Protein AF-A0A522KH22-F1 (afdb_monomer_lite)

Secondary structure (DSSP, 8-state):
-PPPP----------------------------TT-SEEEEE-SS-TT-EEEEETTT--EEEEEE-TTS-EEEEEE-B---TT----TTS--EEEEE-SS-TT-EEEEETTT--EEEEEEETTTEEEEEE--

pLDDT: mean 82.86, std 16.18, range [43.44, 98.06]

Radius of gyration: 25.86 Å; chains: 1; bounding box: 55×71×70 Å

Foldseek 3Di:
DDDDDDDDDDPPPDPPPPPPPDPPLDFDADPDPQQDQKDWGAASVDNQAIKIARQQPRWIWGWDQDPVRDIDTHTAAEDDDPQQDGDPSGRQWDWDADNPDRQPIKIAGPVRRWIWTWDQDPVPGIHTDTDD

Structure (mmCIF, N/CA/C/O backbone):
data_AF-A0A522KH22-F1
#
_entry.id   AF-A0A522KH22-F1
#
loop_
_atom_site.group_PDB
_atom_site.id
_atom_site.type_symbol
_atom_site.label_atom_id
_atom_site.label_alt_id
_atom_site.label_comp_id
_atom_site.label_asym_id
_atom_site.label_entity_id
_atom_site.label_seq_id
_atom_site.pdbx_PDB_ins_code
_atom_site.Cartn_x
_atom_site.Cartn_y
_atom_site.Cartn_z
_atom_site.occupancy
_atom_site.B_iso_or_equiv
_atom_site.auth_seq_id
_atom_site.auth_comp_id
_atom_site.auth_asym_id
_atom_site.auth_atom_id
_atom_site.pdbx_PDB_model_num
ATOM 1 N N . MET A 1 1 ? -38.260 61.832 54.677 1.00 44.34 1 MET A N 1
ATOM 2 C CA . MET A 1 1 ? -37.406 62.174 53.515 1.00 44.34 1 MET A CA 1
ATOM 3 C C . MET A 1 1 ? -36.737 60.907 53.003 1.00 44.34 1 MET A C 1
ATOM 5 O O . MET A 1 1 ? -35.906 60.346 53.702 1.00 44.34 1 MET A O 1
ATOM 9 N N . LYS A 1 2 ? -37.169 60.414 51.836 1.00 43.44 2 LYS A N 1
ATOM 10 C CA . LYS A 1 2 ? -36.662 59.199 51.178 1.00 43.44 2 LYS A CA 1
ATOM 11 C C . LYS A 1 2 ? -35.355 59.539 50.449 1.00 43.44 2 LYS A C 1
ATOM 13 O O . LYS A 1 2 ? -35.354 60.479 49.659 1.00 43.44 2 LYS A O 1
ATOM 18 N N . ARG A 1 3 ? -34.258 58.821 50.710 1.00 45.19 3 ARG A N 1
ATOM 19 C CA . ARG A 1 3 ? -33.018 58.930 49.922 1.00 45.19 3 ARG A CA 1
ATOM 20 C C . ARG A 1 3 ? -32.941 57.735 48.978 1.00 45.19 3 ARG A C 1
ATOM 22 O O . ARG A 1 3 ? -32.995 56.593 49.417 1.00 45.19 3 ARG A O 1
ATOM 29 N N . SER A 1 4 ? -32.933 58.059 47.690 1.00 48.41 4 SER A N 1
ATOM 30 C CA . SER A 1 4 ? -33.045 57.151 46.555 1.00 48.41 4 SER A CA 1
ATOM 31 C C . SER A 1 4 ? -31.724 56.434 46.291 1.00 48.41 4 SER A C 1
ATOM 33 O O . SER A 1 4 ? -30.677 57.068 46.183 1.00 48.41 4 SER A O 1
ATOM 35 N N . THR A 1 5 ? -31.802 55.115 46.170 1.00 56.81 5 THR A N 1
ATOM 36 C CA . THR A 1 5 ? -30.734 54.200 45.769 1.00 56.81 5 THR A CA 1
ATOM 37 C C . THR A 1 5 ? -30.536 54.285 44.255 1.00 56.81 5 THR A C 1
ATOM 39 O O . THR A 1 5 ? -31.488 54.058 43.514 1.00 56.81 5 THR A O 1
ATOM 42 N N . ILE A 1 6 ? -29.325 54.577 43.778 1.00 57.03 6 ILE A N 1
ATOM 43 C CA . ILE A 1 6 ? -28.923 54.313 42.387 1.00 57.03 6 ILE A CA 1
ATOM 44 C C . ILE A 1 6 ? -27.528 53.690 42.447 1.00 57.03 6 ILE A C 1
ATOM 46 O O . ILE A 1 6 ? -26.535 54.380 42.661 1.00 57.03 6 ILE A O 1
ATOM 50 N N . ALA A 1 7 ? -27.472 52.364 42.325 1.00 53.72 7 ALA A N 1
ATOM 51 C CA . ALA A 1 7 ? -26.235 51.616 42.146 1.00 53.72 7 ALA A CA 1
ATOM 52 C C . ALA A 1 7 ? -26.050 51.376 40.642 1.00 53.72 7 ALA A C 1
ATOM 54 O O . ALA A 1 7 ? -26.766 50.580 40.037 1.00 53.72 7 ALA A O 1
ATOM 55 N N . THR A 1 8 ? -25.123 52.10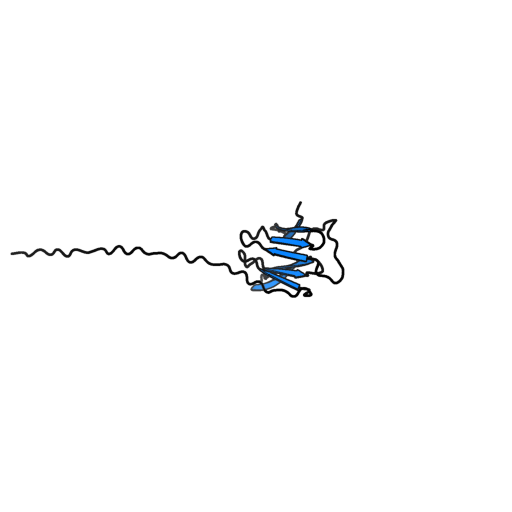9 40.032 1.00 58.22 8 THR A N 1
ATOM 56 C CA . THR A 1 8 ? -24.756 51.955 38.622 1.00 58.22 8 THR A CA 1
ATOM 57 C C . THR A 1 8 ? -23.949 50.667 38.453 1.00 58.22 8 THR A C 1
ATOM 59 O O . THR A 1 8 ? -22.788 50.592 38.851 1.00 58.22 8 THR A O 1
ATOM 62 N N . LEU A 1 9 ? -24.578 49.641 37.879 1.00 58.47 9 LEU A N 1
ATOM 63 C CA . LEU A 1 9 ? -23.954 48.369 37.525 1.00 58.47 9 LEU A CA 1
ATOM 64 C C . LEU A 1 9 ? -23.103 48.568 36.258 1.00 58.47 9 LEU A C 1
ATOM 66 O O . LEU A 1 9 ? -23.621 48.586 35.143 1.00 58.47 9 LEU A O 1
ATOM 70 N N . CYS A 1 10 ? -21.797 48.770 36.433 1.00 58.16 10 CYS A N 1
ATOM 71 C CA . CYS A 1 10 ? -20.842 48.891 35.334 1.00 58.16 10 CYS A CA 1
ATOM 72 C C . CYS A 1 10 ? -20.557 47.489 34.764 1.00 58.16 10 CYS A C 1
ATOM 74 O O . CYS A 1 10 ? -19.842 46.692 35.370 1.00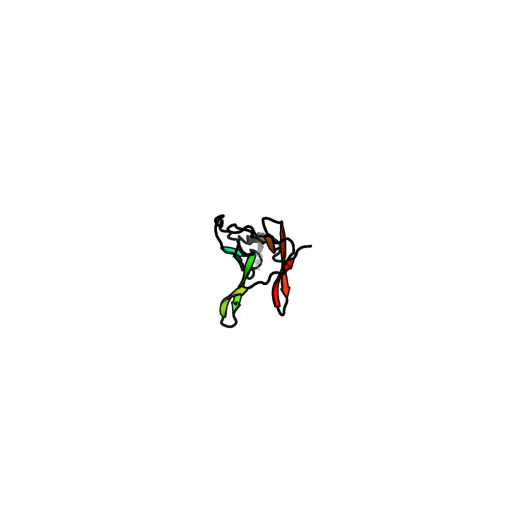 58.16 10 CYS A O 1
ATOM 76 N N . PHE A 1 11 ? -21.177 47.161 33.630 1.00 54.09 11 PHE A N 1
ATOM 77 C CA . PHE A 1 11 ? -21.004 45.887 32.934 1.00 54.09 11 PHE A CA 1
ATOM 78 C C . PHE A 1 11 ? -19.671 45.914 32.166 1.00 54.09 11 PHE A C 1
ATOM 80 O O . PHE A 1 11 ? -19.583 46.449 31.061 1.00 54.09 11 PHE A O 1
ATOM 87 N N . CYS A 1 12 ? -18.608 45.386 32.777 1.00 54.56 12 CYS A N 1
ATOM 88 C CA . CYS A 1 12 ? -17.304 45.222 32.135 1.00 54.56 12 CYS A CA 1
ATOM 89 C C . CYS A 1 12 ? -17.401 44.193 30.995 1.00 54.56 12 CYS A C 1
ATOM 91 O O . CYS A 1 12 ? -17.332 42.988 31.227 1.00 54.56 12 CYS A O 1
ATOM 93 N N . LEU A 1 13 ? -17.550 44.673 29.759 1.00 57.16 13 LEU A N 1
ATOM 94 C CA . LEU A 1 13 ? -17.375 43.896 28.531 1.00 57.16 13 LEU A CA 1
ATOM 95 C C . LEU A 1 13 ? -15.888 43.565 28.353 1.00 57.16 13 LEU A C 1
ATOM 97 O O . LEU A 1 13 ? -15.146 44.306 27.711 1.00 57.16 13 LEU A O 1
ATOM 101 N N . THR A 1 14 ? -15.432 42.459 28.936 1.00 63.62 14 THR A N 1
ATOM 102 C CA . THR A 1 14 ? -14.140 41.883 28.565 1.00 63.62 14 THR A CA 1
ATOM 103 C C . THR A 1 14 ? -14.301 41.143 27.233 1.00 63.62 14 THR A C 1
ATOM 105 O O . THR A 1 14 ? -15.171 40.276 27.114 1.00 63.62 14 THR A O 1
ATOM 108 N N . PRO A 1 15 ? -13.498 41.453 26.199 1.00 58.88 15 PRO A N 1
ATOM 109 C CA . PRO A 1 15 ? -13.462 40.623 25.011 1.00 58.88 15 PRO A CA 1
ATOM 110 C C . PRO A 1 15 ? -12.843 39.286 25.414 1.00 58.88 15 PRO A C 1
ATOM 112 O O . PRO A 1 15 ? -11.653 39.196 25.717 1.00 58.88 15 PRO A O 1
ATOM 115 N N . ILE A 1 16 ? -13.665 38.239 25.443 1.00 64.62 16 ILE A N 1
ATOM 116 C CA . ILE A 1 16 ? -13.181 36.864 25.506 1.00 64.62 16 ILE A CA 1
ATOM 117 C C . ILE A 1 16 ? -12.447 36.627 24.184 1.00 64.62 16 ILE A C 1
ATOM 119 O O . ILE A 1 16 ? -13.054 36.281 23.171 1.00 64.62 16 ILE A O 1
ATOM 123 N N . LEU A 1 17 ? -11.134 36.865 24.176 1.00 60.66 17 LEU A N 1
ATOM 124 C CA . LEU A 1 17 ? -10.240 36.391 23.129 1.00 60.66 17 LEU A CA 1
ATOM 125 C C . LEU A 1 17 ? -10.213 34.866 23.234 1.00 60.66 17 LEU A C 1
ATOM 127 O O . LEU A 1 17 ? -9.383 34.275 23.924 1.00 60.66 17 LEU A O 1
ATOM 131 N N . ALA A 1 18 ? -11.183 34.226 22.590 1.00 61.00 18 ALA A N 1
ATOM 132 C CA . ALA A 1 18 ? -11.172 32.796 22.374 1.00 61.00 18 ALA A CA 1
ATOM 133 C C . ALA A 1 18 ? -10.015 32.487 21.416 1.00 61.00 18 ALA A C 1
ATOM 135 O O . ALA A 1 18 ? -10.146 32.594 20.198 1.00 61.00 18 ALA A O 1
ATOM 136 N N . PHE A 1 19 ? -8.858 32.125 21.970 1.00 60.94 19 PHE A N 1
ATOM 137 C CA . PHE A 1 19 ? -7.806 31.477 21.201 1.00 60.94 19 PHE A CA 1
ATOM 138 C C . PHE A 1 19 ? -8.356 30.136 20.712 1.00 60.94 19 PHE A C 1
ATOM 140 O O . PHE A 1 19 ? -8.448 29.171 21.472 1.00 60.94 19 PHE A O 1
ATOM 147 N N . ALA A 1 20 ? -8.754 30.076 19.443 1.00 56.00 20 ALA A N 1
ATOM 148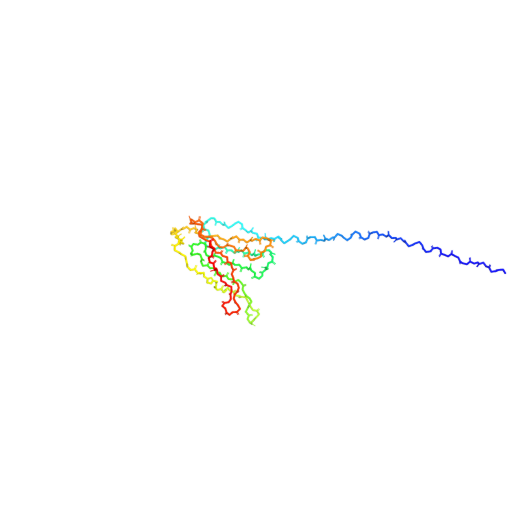 C CA . ALA A 1 20 ? -9.023 28.816 18.777 1.00 56.00 20 ALA A CA 1
ATOM 149 C C . ALA A 1 20 ? -7.709 28.020 18.750 1.00 56.00 20 ALA A C 1
ATOM 151 O O . ALA A 1 20 ? -6.793 28.337 17.994 1.00 56.00 20 ALA A O 1
ATOM 152 N N . GLN A 1 21 ? -7.579 27.018 19.623 1.00 59.47 21 GLN A N 1
ATOM 153 C CA . GLN A 1 21 ? -6.438 26.109 19.606 1.00 59.47 21 GLN A CA 1
ATOM 154 C C . GLN A 1 21 ? -6.476 25.311 18.300 1.00 59.47 21 GLN A C 1
ATOM 156 O O . GLN A 1 21 ? -7.272 24.384 18.140 1.00 59.47 21 GLN A O 1
ATOM 161 N N . GLN A 1 22 ? -5.614 25.678 17.355 1.00 58.00 22 GLN A N 1
ATOM 162 C CA . GLN A 1 22 ? -5.391 24.893 16.152 1.00 58.00 22 GLN A CA 1
ATOM 163 C C . GLN A 1 22 ? -4.740 23.573 16.573 1.00 58.00 22 GLN A C 1
ATOM 165 O O . GLN A 1 22 ? -3.576 23.547 16.966 1.00 58.00 22 GLN A O 1
ATOM 170 N N . ARG A 1 23 ? -5.500 22.471 16.538 1.00 56.28 23 ARG A N 1
ATOM 171 C CA . ARG A 1 23 ? -4.937 21.125 16.698 1.00 56.28 23 ARG A CA 1
ATOM 172 C C . ARG A 1 23 ? -3.992 20.876 15.526 1.00 56.28 23 ARG A C 1
ATOM 174 O O . ARG A 1 23 ? -4.434 20.519 14.438 1.00 56.28 23 ARG A O 1
ATOM 181 N N . THR A 1 24 ? -2.696 21.067 15.731 1.00 58.66 24 THR A N 1
ATOM 182 C CA . THR A 1 24 ? -1.685 20.526 14.829 1.00 58.66 24 THR A CA 1
ATOM 183 C C . THR A 1 24 ? -1.741 19.007 14.944 1.00 58.66 24 THR A C 1
ATOM 185 O O . THR A 1 24 ? -1.337 18.422 15.946 1.00 58.66 24 THR A O 1
ATOM 188 N N . LEU A 1 25 ? -2.311 18.357 13.928 1.00 55.91 25 LEU A N 1
ATOM 189 C CA . LEU A 1 25 ? -2.197 16.914 13.748 1.00 55.91 25 LEU A CA 1
ATOM 190 C C . LEU A 1 25 ? -0.746 16.620 13.358 1.00 55.91 25 LEU A C 1
ATOM 192 O O . LEU A 1 25 ? -0.390 16.624 12.183 1.00 55.91 25 LEU A O 1
ATOM 196 N N . SER A 1 26 ? 0.117 16.440 14.354 1.00 55.97 26 SER A N 1
ATOM 197 C CA . SER A 1 26 ? 1.501 16.035 14.135 1.00 55.97 26 SER A CA 1
ATOM 198 C C . SER A 1 26 ? 1.515 14.572 13.694 1.00 55.97 26 SER A C 1
ATOM 200 O O . SER A 1 26 ? 1.347 13.676 14.520 1.00 55.97 26 SER A O 1
ATOM 202 N N . SER A 1 27 ? 1.705 14.304 12.400 1.00 54.50 27 SER A N 1
ATOM 203 C CA . SER A 1 27 ? 2.096 12.963 11.959 1.00 54.50 27 SER A CA 1
ATOM 204 C C . SER A 1 27 ? 3.487 12.672 12.519 1.00 54.50 27 SER A C 1
ATOM 206 O O . SER A 1 27 ? 4.461 13.321 12.130 1.00 54.50 27 SER A O 1
ATOM 208 N N . LEU A 1 28 ? 3.592 11.718 13.441 1.00 55.09 28 LEU A N 1
ATOM 209 C CA . LEU A 1 28 ? 4.879 11.184 13.870 1.00 55.09 28 LEU A CA 1
ATOM 210 C C . LEU A 1 28 ? 5.404 10.295 12.739 1.00 55.09 28 LEU A C 1
ATOM 212 O O . LEU A 1 28 ? 4.929 9.179 12.553 1.00 55.09 28 LEU A O 1
ATOM 216 N N . SER A 1 29 ? 6.348 10.817 11.958 1.00 56.31 29 SER A N 1
ATOM 217 C CA . SER A 1 29 ? 7.098 10.035 10.977 1.00 56.31 29 SER A CA 1
ATOM 218 C C . SER A 1 29 ? 8.456 9.697 11.576 1.00 56.31 29 SER A C 1
ATOM 220 O O . SER A 1 29 ? 9.190 10.587 12.010 1.00 56.31 29 SER A O 1
ATOM 222 N N . THR A 1 30 ? 8.780 8.411 11.652 1.00 62.41 30 THR A N 1
ATOM 223 C CA . THR A 1 30 ? 10.137 7.966 11.955 1.00 62.41 30 THR A CA 1
ATOM 224 C C . THR A 1 30 ? 10.892 7.826 10.640 1.00 62.41 30 THR A C 1
ATOM 226 O O . THR A 1 30 ? 10.371 7.282 9.669 1.00 62.41 30 THR A O 1
ATOM 229 N N . THR A 1 31 ? 12.133 8.311 10.580 1.00 76.19 31 THR A N 1
ATOM 230 C CA . THR A 1 31 ? 12.982 8.072 9.409 1.00 76.19 31 THR A CA 1
ATOM 231 C C . THR A 1 31 ? 13.290 6.580 9.332 1.00 76.19 31 THR A C 1
ATOM 233 O O . THR A 1 31 ? 14.081 6.055 10.118 1.00 76.19 31 THR A O 1
ATOM 236 N N . VAL A 1 32 ? 12.644 5.883 8.400 1.00 82.00 32 VAL A N 1
ATOM 237 C CA . VAL A 1 32 ? 12.866 4.456 8.170 1.00 82.00 32 VAL A CA 1
ATOM 238 C C . VAL A 1 32 ? 14.228 4.270 7.489 1.00 82.00 32 VAL A C 1
ATOM 240 O O . VAL A 1 32 ? 14.489 4.924 6.477 1.00 82.00 32 VAL A O 1
ATOM 243 N N . PRO A 1 33 ? 15.111 3.379 7.982 1.00 86.31 33 PRO A N 1
ATOM 244 C CA . PRO A 1 33 ? 16.374 3.100 7.309 1.00 86.31 33 PRO A CA 1
ATOM 245 C C . PRO A 1 33 ? 16.165 2.680 5.849 1.00 86.31 33 PRO A C 1
ATOM 247 O O . PRO A 1 33 ? 15.225 1.949 5.525 1.00 86.31 33 PRO A O 1
ATOM 250 N N . ASN A 1 34 ? 17.076 3.075 4.958 1.00 83.56 34 ASN A N 1
ATOM 251 C CA . ASN A 1 34 ? 16.959 2.798 3.517 1.00 83.56 34 ASN A CA 1
ATOM 252 C C . ASN A 1 34 ? 16.913 1.297 3.170 1.00 83.56 34 ASN A C 1
ATOM 254 O O . ASN A 1 34 ? 16.455 0.931 2.095 1.00 83.56 34 ASN A O 1
ATOM 258 N N . TYR A 1 35 ? 17.370 0.432 4.077 1.00 88.12 35 TYR A N 1
ATOM 259 C CA . TYR A 1 35 ? 17.390 -1.024 3.923 1.00 88.12 35 TYR A CA 1
ATOM 260 C C . TYR A 1 35 ? 16.244 -1.739 4.656 1.00 88.12 35 TYR A C 1
ATOM 262 O O . TYR A 1 35 ? 16.155 -2.966 4.603 1.00 88.12 35 TYR A O 1
ATOM 270 N N . ALA A 1 36 ? 15.392 -1.020 5.392 1.00 93.31 36 ALA A N 1
ATOM 271 C CA . ALA A 1 36 ? 14.345 -1.655 6.179 1.00 93.31 36 ALA A CA 1
ATOM 272 C C . ALA A 1 36 ? 13.260 -2.239 5.268 1.00 93.31 36 ALA A C 1
ATOM 274 O O . ALA A 1 36 ? 12.749 -1.558 4.377 1.00 93.31 36 ALA A O 1
ATOM 275 N N . LYS A 1 37 ? 12.890 -3.497 5.529 1.00 95.19 37 LYS A N 1
ATOM 276 C CA . LYS A 1 37 ? 11.854 -4.211 4.777 1.00 95.19 37 LYS A CA 1
ATOM 277 C C . LYS A 1 37 ? 10.459 -3.632 4.998 1.00 95.19 37 LYS A C 1
ATOM 279 O O . LYS A 1 37 ? 9.695 -3.523 4.046 1.00 95.19 37 LYS A O 1
ATOM 284 N N . TYR A 1 38 ? 10.137 -3.270 6.237 1.00 95.88 38 TYR A N 1
ATOM 285 C CA . TYR A 1 38 ? 8.806 -2.802 6.605 1.00 95.88 38 TYR A CA 1
ATOM 286 C C . TYR A 1 38 ? 8.802 -1.331 7.000 1.00 95.88 38 TYR A C 1
ATOM 288 O O . TYR A 1 38 ? 9.741 -0.841 7.626 1.00 95.88 38 TYR A O 1
ATOM 296 N N . GLU A 1 39 ? 7.704 -0.664 6.675 1.00 94.06 39 GLU A N 1
ATOM 297 C CA . GLU A 1 39 ? 7.392 0.705 7.076 1.00 94.06 39 GLU A CA 1
ATOM 298 C C . GLU A 1 39 ? 5.955 0.765 7.591 1.00 94.06 39 GLU A C 1
ATOM 300 O O . GLU A 1 39 ? 5.088 0.042 7.102 1.00 94.06 39 GLU A O 1
ATOM 305 N N . ILE A 1 40 ? 5.707 1.601 8.600 1.00 93.44 40 ILE A N 1
ATOM 306 C CA . ILE A 1 40 ? 4.360 1.901 9.084 1.00 93.44 40 ILE A CA 1
ATOM 307 C C . ILE A 1 40 ? 4.114 3.382 8.847 1.00 93.44 40 ILE A C 1
ATOM 309 O O . ILE A 1 40 ? 4.876 4.217 9.327 1.00 93.44 40 ILE A O 1
ATOM 313 N N . VAL A 1 41 ?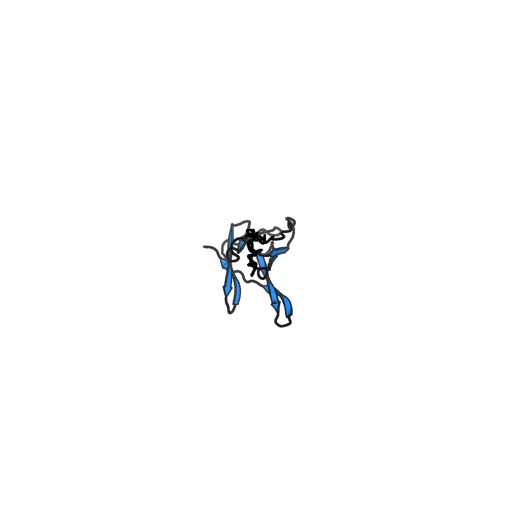 3.032 3.693 8.141 1.00 90.50 41 VAL A N 1
ATOM 314 C CA . VAL A 1 41 ? 2.600 5.063 7.872 1.00 90.50 41 VAL A CA 1
ATOM 315 C C . VAL A 1 41 ? 1.210 5.257 8.455 1.00 90.50 41 VAL A C 1
ATOM 317 O O . VAL A 1 41 ? 0.311 4.450 8.224 1.00 90.50 41 VAL A O 1
ATOM 320 N N . GLN A 1 42 ? 1.023 6.332 9.213 1.00 88.94 42 GLN A N 1
ATOM 321 C CA . GLN A 1 42 ? -0.270 6.710 9.771 1.00 88.94 42 GLN A CA 1
ATOM 322 C C . GLN A 1 42 ? -0.738 8.022 9.151 1.00 88.94 42 GLN A C 1
ATOM 324 O O . GLN A 1 42 ? 0.010 8.999 9.102 1.00 88.94 42 GLN A O 1
ATOM 329 N N . SER A 1 43 ? -1.996 8.063 8.713 1.00 83.56 43 SER A N 1
ATOM 330 C CA . SER A 1 43 ? -2.606 9.315 8.290 1.00 83.56 43 SER A CA 1
ATOM 331 C C . SER A 1 43 ? -2.801 10.245 9.486 1.00 83.56 43 SER A C 1
ATOM 333 O O . SER A 1 43 ? -3.435 9.844 10.466 1.00 83.56 43 SER A O 1
ATOM 335 N N . PRO A 1 44 ? -2.340 11.507 9.402 1.00 74.12 44 PRO A N 1
ATOM 336 C CA . PRO A 1 44 ? -2.617 12.488 10.445 1.00 74.12 44 PRO A CA 1
ATOM 337 C C . PRO A 1 44 ? -4.113 12.804 10.544 1.00 74.12 44 PRO A C 1
ATOM 339 O O . PRO A 1 44 ? -4.583 13.187 11.606 1.00 74.12 44 PRO A O 1
ATOM 342 N N . LEU A 1 45 ? -4.870 12.637 9.454 1.00 75.38 45 LEU A N 1
ATOM 343 C CA . LEU A 1 45 ? -6.289 12.988 9.385 1.00 75.38 45 LEU A CA 1
ATOM 344 C C . LEU A 1 45 ? -7.205 11.870 9.862 1.00 75.38 45 LEU A C 1
ATOM 346 O O . LEU A 1 45 ? -8.221 12.130 10.502 1.00 75.38 45 LEU A O 1
ATOM 350 N N . LEU A 1 46 ? -6.858 10.628 9.530 1.00 75.38 46 LEU A N 1
ATOM 351 C CA . LEU A 1 46 ? -7.632 9.451 9.889 1.00 75.38 46 LEU A CA 1
ATOM 352 C C . LEU A 1 46 ? -6.714 8.472 10.607 1.00 75.38 46 LEU A C 1
ATOM 354 O O . LEU A 1 46 ? -6.043 7.675 9.964 1.00 75.38 46 LEU A O 1
ATOM 358 N N . ALA A 1 47 ? -6.738 8.463 11.941 1.00 66.62 47 ALA A N 1
ATOM 359 C CA . ALA A 1 47 ? -5.955 7.502 12.726 1.00 66.62 47 ALA A CA 1
ATOM 360 C C . ALA A 1 47 ? -6.247 6.035 12.334 1.00 66.62 47 ALA A C 1
ATOM 362 O O . ALA A 1 47 ? -5.359 5.187 12.419 1.00 66.62 47 ALA A O 1
ATOM 363 N N . ARG A 1 48 ? -7.474 5.757 11.853 1.00 71.25 48 ARG A N 1
ATOM 364 C CA . ARG A 1 48 ? -7.893 4.458 11.290 1.00 71.25 48 ARG A CA 1
ATOM 365 C C . ARG A 1 48 ? -7.072 4.057 10.061 1.00 71.25 48 ARG A C 1
ATOM 367 O O . ARG A 1 48 ? -6.889 2.873 9.811 1.00 71.25 48 ARG A O 1
ATOM 374 N N . LEU A 1 49 ? -6.557 5.024 9.307 1.00 85.19 49 LEU A N 1
ATOM 375 C CA . LEU A 1 49 ? -5.675 4.776 8.178 1.00 85.19 49 LEU A CA 1
ATOM 376 C C . LEU A 1 49 ? -4.226 4.684 8.666 1.00 85.19 49 LEU A C 1
ATOM 378 O O . LEU A 1 49 ? -3.425 5.602 8.501 1.00 85.19 49 LEU A O 1
ATOM 382 N N . THR A 1 50 ? -3.920 3.557 9.303 1.00 91.94 50 THR A N 1
ATOM 383 C CA . THR A 1 50 ? -2.552 3.146 9.623 1.00 91.94 50 THR A CA 1
ATOM 384 C C . THR A 1 50 ? -2.209 1.949 8.749 1.00 91.94 50 THR A C 1
ATOM 386 O O . THR A 1 50 ? -2.904 0.934 8.789 1.00 91.94 50 THR A O 1
ATOM 389 N N . ILE A 1 51 ? -1.161 2.076 7.943 1.00 93.88 51 ILE A N 1
ATOM 390 C CA . ILE A 1 51 ? -0.782 1.109 6.916 1.00 93.88 51 ILE A CA 1
ATOM 391 C C . ILE A 1 51 ? 0.616 0.594 7.221 1.00 93.88 51 ILE A C 1
ATOM 393 O O . ILE A 1 51 ? 1.526 1.376 7.482 1.00 93.88 51 ILE A O 1
ATOM 397 N N . ARG A 1 52 ? 0.797 -0.721 7.150 1.00 95.88 52 ARG A N 1
ATOM 398 C CA . ARG A 1 52 ? 2.103 -1.373 7.102 1.00 95.88 52 ARG A CA 1
ATOM 399 C C . ARG A 1 52 ? 2.424 -1.719 5.653 1.00 95.88 52 ARG A C 1
ATOM 401 O O . ARG A 1 52 ? 1.610 -2.367 5.004 1.00 95.88 52 ARG A O 1
ATOM 408 N N . LEU A 1 53 ? 3.601 -1.343 5.175 1.00 96.81 53 LEU A N 1
ATOM 409 C CA . LEU A 1 53 ? 4.109 -1.620 3.833 1.00 96.81 53 LEU A CA 1
ATOM 410 C C . LEU A 1 53 ? 5.297 -2.582 3.907 1.00 96.81 53 LEU A C 1
ATOM 412 O O . LEU A 1 53 ? 6.235 -2.335 4.662 1.00 96.81 53 LEU A O 1
ATOM 416 N N . ASP A 1 54 ? 5.287 -3.639 3.096 1.00 97.56 54 ASP A N 1
ATOM 417 C CA . ASP A 1 54 ? 6.506 -4.323 2.662 1.00 97.56 54 ASP A CA 1
ATOM 418 C C . ASP A 1 54 ? 7.099 -3.543 1.485 1.00 97.56 54 ASP A C 1
ATOM 420 O O . ASP A 1 54 ? 6.601 -3.569 0.357 1.00 97.56 54 ASP A O 1
ATOM 424 N N . ARG A 1 55 ? 8.185 -2.825 1.760 1.00 97.12 55 ARG A N 1
ATOM 425 C CA . ARG A 1 55 ? 8.825 -1.913 0.811 1.00 97.12 55 ARG A CA 1
ATOM 426 C C . ARG A 1 55 ? 9.477 -2.639 -0.361 1.00 97.12 55 ARG A C 1
ATOM 428 O O . ARG A 1 55 ? 9.824 -1.991 -1.341 1.00 97.12 55 ARG A O 1
ATOM 435 N N . PHE A 1 56 ? 9.670 -3.954 -0.282 1.00 97.25 56 PHE A N 1
ATOM 436 C CA . PHE A 1 56 ? 10.328 -4.751 -1.315 1.00 97.25 56 PHE A CA 1
ATOM 437 C C . PHE A 1 56 ? 9.296 -5.367 -2.260 1.00 97.25 56 PHE A C 1
ATOM 439 O O . PHE A 1 56 ? 9.514 -5.388 -3.473 1.00 97.25 56 PHE A O 1
ATOM 446 N N . THR A 1 57 ? 8.178 -5.857 -1.716 1.00 96.88 57 THR A N 1
ATOM 447 C CA . THR A 1 57 ? 7.146 -6.573 -2.486 1.00 96.88 57 THR A CA 1
ATOM 448 C C . THR A 1 57 ? 5.972 -5.697 -2.908 1.00 96.88 57 THR A C 1
ATOM 450 O O . THR A 1 57 ? 5.342 -6.014 -3.918 1.00 96.88 57 THR A O 1
ATOM 453 N N . GLY A 1 58 ? 5.709 -4.608 -2.178 1.00 96.69 58 GLY A N 1
ATOM 454 C CA . GLY A 1 58 ? 4.545 -3.742 -2.368 1.00 96.69 58 GLY A CA 1
ATOM 455 C C . GLY A 1 58 ? 3.291 -4.258 -1.664 1.00 96.69 58 GLY A C 1
ATOM 456 O O . GLY A 1 58 ? 2.215 -3.686 -1.834 1.00 96.69 58 GLY A O 1
ATOM 457 N N . GLU A 1 59 ? 3.402 -5.334 -0.880 1.00 98.06 59 GLU A N 1
ATOM 458 C CA . GLU A 1 59 ? 2.302 -5.810 -0.048 1.00 98.06 59 GLU A CA 1
ATOM 459 C C . GLU A 1 59 ? 2.009 -4.811 1.068 1.00 98.06 59 GLU A C 1
ATOM 461 O O . GLU A 1 59 ? 2.911 -4.243 1.689 1.00 98.06 59 GLU A O 1
ATOM 466 N N . THR A 1 60 ? 0.726 -4.598 1.331 1.00 97.75 60 THR A N 1
ATOM 467 C CA . THR A 1 60 ? 0.276 -3.623 2.320 1.00 97.75 60 THR A CA 1
ATOM 468 C C . THR A 1 60 ? -0.801 -4.213 3.208 1.00 97.75 60 THR A C 1
ATOM 470 O O . THR A 1 60 ? -1.588 -5.065 2.793 1.00 97.75 60 THR A O 1
ATOM 473 N N . TRP A 1 61 ? -0.836 -3.752 4.453 1.00 97.12 61 TRP A N 1
ATOM 474 C CA . TRP A 1 61 ? -1.846 -4.143 5.424 1.00 97.12 61 TRP A CA 1
ATOM 475 C C . TRP A 1 61 ? -2.380 -2.923 6.155 1.00 97.12 61 TRP A C 1
ATOM 477 O O . TRP A 1 61 ? -1.602 -2.075 6.584 1.00 97.12 61 TRP A O 1
ATOM 487 N N . GLN A 1 62 ? -3.688 -2.877 6.369 1.00 94.31 62 GLN A N 1
ATOM 488 C CA . GLN A 1 62 ? -4.346 -1.878 7.195 1.00 94.31 62 GLN A CA 1
ATOM 489 C C . GLN A 1 62 ? -4.448 -2.361 8.639 1.00 94.31 62 GLN A C 1
ATOM 491 O O . GLN A 1 62 ? -4.747 -3.528 8.904 1.00 94.31 62 GLN A O 1
ATOM 496 N N . PHE A 1 63 ? -4.232 -1.453 9.580 1.00 93.56 63 PHE A N 1
ATOM 497 C CA . PHE A 1 63 ? -4.529 -1.681 10.984 1.00 93.56 63 PHE A CA 1
ATOM 498 C C . PHE A 1 63 ? -6.036 -1.559 11.226 1.00 93.56 63 PHE A C 1
ATOM 500 O O . PHE A 1 63 ? -6.624 -0.502 10.995 1.00 93.56 63 PHE A O 1
ATOM 507 N N . VAL A 1 64 ? -6.667 -2.630 11.704 1.00 92.00 64 VAL A N 1
ATOM 508 C CA . VAL A 1 64 ? -8.123 -2.700 11.872 1.00 92.00 64 VAL A CA 1
ATOM 509 C C . VAL A 1 64 ? -8.520 -3.154 13.271 1.00 92.00 64 VAL A C 1
ATOM 511 O O . VAL A 1 64 ? -7.805 -3.904 13.943 1.00 92.00 64 VAL A O 1
ATOM 514 N N . ASN A 1 65 ? -9.709 -2.725 13.693 1.00 91.75 65 ASN A N 1
ATOM 515 C CA . ASN A 1 65 ? -10.369 -3.254 14.879 1.00 91.75 65 ASN A CA 1
ATOM 516 C C . ASN A 1 65 ? -11.101 -4.547 14.522 1.00 91.75 65 ASN A C 1
ATOM 518 O O . ASN A 1 65 ? -11.850 -4.610 13.551 1.00 91.75 65 ASN A O 1
ATOM 522 N N . THR A 1 66 ? -10.934 -5.565 15.351 1.00 89.75 66 THR A N 1
ATOM 523 C CA . THR A 1 66 ? -11.654 -6.835 15.228 1.00 89.75 66 THR A CA 1
ATOM 524 C C . THR A 1 66 ? -12.920 -6.820 16.085 1.00 89.75 66 THR A C 1
ATOM 526 O O . THR A 1 66 ? -12.995 -6.117 17.096 1.00 89.75 66 THR A O 1
ATOM 529 N N . ALA A 1 67 ? -13.900 -7.668 15.755 1.00 90.25 67 ALA A N 1
ATOM 530 C CA . ALA A 1 67 ? -15.132 -7.817 16.542 1.00 90.25 67 ALA A CA 1
ATOM 531 C C . ALA A 1 67 ? -14.878 -8.174 18.024 1.00 90.25 67 ALA A C 1
ATOM 533 O O . ALA A 1 67 ? -15.687 -7.864 18.894 1.00 90.25 67 ALA A O 1
ATOM 534 N N . LYS A 1 68 ? -13.722 -8.778 18.331 1.00 93.38 68 LYS A N 1
ATOM 535 C CA . LYS A 1 68 ? -13.292 -9.150 19.688 1.00 93.38 68 LYS A CA 1
ATOM 536 C C . LYS A 1 68 ? -12.642 -7.996 20.469 1.00 93.38 68 LYS A C 1
ATOM 538 O O . LYS A 1 68 ? -11.960 -8.257 21.455 1.00 93.38 68 LYS A O 1
ATOM 543 N N . LYS A 1 69 ? -12.809 -6.738 20.035 1.00 89.56 69 LYS A N 1
ATOM 544 C CA . LYS A 1 69 ? -12.159 -5.550 20.631 1.00 89.56 69 LYS A CA 1
ATOM 545 C C . LYS A 1 69 ? -10.625 -5.668 20.697 1.00 89.56 69 LYS A C 1
ATOM 547 O O . LYS A 1 69 ? -9.993 -5.135 21.602 1.00 89.56 69 LYS A O 1
ATOM 552 N N . SER A 1 70 ? -10.037 -6.386 19.742 1.00 93.75 70 SER A N 1
ATOM 553 C CA . SER A 1 70 ? -8.587 -6.515 19.559 1.00 93.75 70 SER A CA 1
ATOM 554 C C . SER A 1 70 ? -8.166 -5.877 18.233 1.00 93.75 70 SER A C 1
ATOM 556 O O . SER A 1 70 ? -9.030 -5.511 17.432 1.00 93.75 70 SER A O 1
ATOM 558 N N . PHE A 1 71 ? -6.866 -5.788 17.976 1.00 93.31 71 PHE A N 1
ATOM 559 C CA . PHE A 1 71 ? -6.306 -5.197 16.764 1.00 93.31 71 PHE A CA 1
ATOM 560 C C . PHE A 1 71 ? -5.689 -6.256 15.855 1.00 93.31 71 PHE A C 1
ATOM 562 O O . PHE A 1 71 ? -5.110 -7.233 16.331 1.00 93.31 71 PHE A O 1
ATOM 569 N N . ALA A 1 72 ? -5.787 -6.047 14.546 1.00 94.62 72 ALA A N 1
ATOM 570 C CA . ALA A 1 72 ? -5.187 -6.926 13.553 1.00 94.62 72 ALA A CA 1
ATOM 571 C C . ALA A 1 72 ? -4.652 -6.140 12.350 1.00 94.62 72 ALA A C 1
ATOM 573 O O . ALA A 1 72 ? -5.031 -4.995 12.115 1.00 94.62 72 ALA A O 1
ATOM 574 N N . TRP A 1 73 ? -3.786 -6.797 11.580 1.00 95.31 73 TRP A N 1
ATOM 575 C CA . TRP A 1 73 ? -3.371 -6.350 10.254 1.00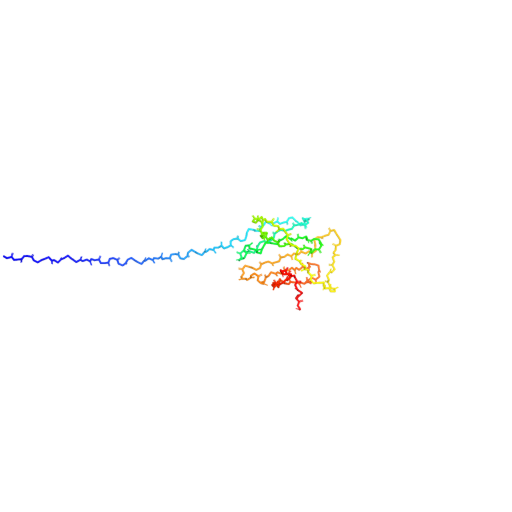 95.31 73 TRP A CA 1
ATOM 576 C C . TRP A 1 73 ? -4.206 -7.078 9.203 1.00 95.31 73 TRP A C 1
ATOM 578 O O . TRP A 1 73 ? -4.123 -8.301 9.093 1.00 95.31 73 TRP A O 1
ATOM 588 N N . GLN A 1 74 ? -4.992 -6.336 8.431 1.00 94.81 74 GLN A N 1
ATOM 589 C CA . GLN A 1 74 ? -5.779 -6.858 7.319 1.00 94.81 74 GLN A CA 1
ATOM 590 C C . GLN A 1 74 ? -5.069 -6.550 6.003 1.00 94.81 74 GLN A C 1
ATOM 592 O O . GLN A 1 74 ? -4.663 -5.415 5.782 1.00 94.81 74 GLN A O 1
ATOM 597 N N . LEU A 1 75 ? -4.889 -7.554 5.142 1.00 96.19 75 LEU A N 1
ATOM 598 C CA . LEU A 1 75 ? -4.262 -7.367 3.830 1.00 96.19 75 LEU A CA 1
ATOM 599 C C . LEU A 1 75 ? -5.089 -6.388 2.987 1.00 96.19 75 LEU A C 1
ATOM 601 O O . LEU A 1 75 ? -6.301 -6.561 2.871 1.00 96.19 75 LEU A O 1
ATOM 605 N N . MET A 1 76 ? -4.423 -5.405 2.383 1.00 96.38 76 MET A N 1
ATOM 606 C CA . MET A 1 76 ? -5.021 -4.497 1.407 1.00 96.38 76 MET A CA 1
ATOM 607 C C . MET A 1 76 ? -4.635 -4.969 0.002 1.00 96.38 76 MET A C 1
ATOM 609 O O . MET A 1 76 ? -3.467 -4.844 -0.385 1.00 96.38 76 MET A O 1
ATOM 613 N N . PRO A 1 77 ? -5.569 -5.547 -0.770 1.00 96.88 77 PRO A N 1
ATOM 614 C CA . PRO A 1 77 ? -5.248 -6.031 -2.100 1.00 96.88 77 PRO A CA 1
ATOM 615 C C . PRO A 1 77 ? -4.892 -4.862 -3.021 1.00 96.88 77 PRO A C 1
ATOM 617 O O . PRO A 1 77 ? -5.389 -3.745 -2.874 1.00 96.88 77 PRO A O 1
ATOM 620 N N . ARG A 1 78 ? -4.017 -5.130 -3.988 1.00 95.44 78 ARG A N 1
ATOM 621 C CA . ARG A 1 78 ? -3.583 -4.160 -4.993 1.00 95.44 78 ARG A CA 1
ATOM 622 C C . ARG A 1 78 ? -3.839 -4.710 -6.379 1.00 95.44 78 ARG A C 1
ATOM 624 O O . ARG A 1 78 ? -3.398 -5.814 -6.694 1.00 95.44 78 ARG A O 1
ATOM 631 N N . ILE A 1 79 ? -4.514 -3.922 -7.207 1.00 96.12 79 ILE A N 1
ATOM 632 C CA . ILE A 1 79 ? -4.757 -4.267 -8.608 1.00 96.12 79 ILE A CA 1
ATOM 633 C C . ILE A 1 79 ? -3.426 -4.232 -9.367 1.00 96.12 79 ILE A C 1
ATOM 635 O O . ILE A 1 79 ? -2.694 -3.242 -9.315 1.00 96.12 79 ILE A O 1
ATOM 639 N N . SER A 1 80 ? -3.094 -5.326 -10.053 1.00 93.88 80 SER A N 1
ATOM 640 C CA . SER A 1 80 ? -1.844 -5.452 -10.806 1.00 93.88 80 SER A CA 1
ATOM 641 C C . SER A 1 80 ? -1.789 -4.507 -12.010 1.00 93.88 80 SER A C 1
ATOM 643 O O . SER A 1 80 ? -2.804 -4.234 -12.645 1.00 93.88 80 SER A O 1
ATOM 645 N N . MET A 1 81 ? -0.581 -4.046 -12.337 1.00 93.69 81 MET A N 1
ATOM 646 C CA . MET A 1 81 ? -0.279 -3.155 -13.460 1.00 93.69 81 MET A CA 1
ATOM 647 C C . MET A 1 81 ? 0.858 -3.739 -14.300 1.00 93.69 81 MET A C 1
ATOM 649 O O . MET A 1 81 ? 1.728 -4.421 -13.761 1.00 93.69 81 MET A O 1
ATOM 653 N N . ALA A 1 82 ? 0.870 -3.452 -15.605 1.00 88.44 82 ALA A N 1
ATOM 654 C CA . ALA A 1 82 ? 1.876 -3.978 -16.533 1.00 88.44 82 ALA A CA 1
ATOM 655 C C . ALA A 1 82 ? 3.301 -3.441 -16.277 1.00 88.44 82 ALA A C 1
ATOM 657 O O . ALA A 1 82 ? 4.260 -4.127 -16.607 1.00 88.44 82 ALA A O 1
ATOM 658 N N . HIS A 1 83 ? 3.435 -2.265 -15.653 1.00 90.31 83 HIS A N 1
ATOM 659 C CA . HIS A 1 83 ? 4.708 -1.557 -15.426 1.00 90.31 83 HIS A CA 1
ATOM 660 C C . HIS A 1 83 ? 5.101 -1.494 -13.939 1.00 90.31 83 HIS A C 1
ATOM 662 O O . HIS A 1 83 ? 5.543 -0.469 -13.417 1.00 90.31 83 HIS A O 1
ATOM 668 N N . ASP A 1 84 ? 4.849 -2.576 -13.204 1.00 95.31 84 ASP A N 1
ATOM 669 C CA . ASP A 1 84 ? 5.197 -2.705 -11.786 1.00 95.31 84 ASP A CA 1
ATOM 670 C C . ASP A 1 84 ? 6.473 -3.542 -11.574 1.00 95.31 84 ASP A C 1
ATOM 672 O O . ASP A 1 84 ? 6.510 -4.503 -10.797 1.00 95.31 84 ASP A O 1
ATOM 676 N N . GLU A 1 85 ? 7.537 -3.221 -12.311 1.00 96.12 85 GLU A N 1
ATOM 677 C CA . GLU A 1 85 ? 8.803 -3.937 -12.207 1.00 96.12 85 GLU A CA 1
ATOM 678 C C . GLU A 1 85 ? 9.495 -3.682 -10.857 1.00 96.12 85 GLU A C 1
ATOM 680 O O . GLU A 1 85 ? 9.646 -2.551 -10.390 1.00 96.12 85 GLU A O 1
ATOM 685 N N . LYS A 1 86 ? 9.956 -4.764 -10.222 1.00 96.12 86 LYS A N 1
ATOM 686 C CA . LYS A 1 86 ? 10.680 -4.739 -8.944 1.00 96.12 86 LYS A CA 1
ATOM 687 C C . LYS A 1 86 ? 12.150 -5.049 -9.174 1.00 96.12 86 LYS A C 1
ATOM 689 O O . LYS A 1 86 ? 12.475 -6.018 -9.857 1.00 96.12 86 LYS A O 1
ATOM 694 N N . ILE A 1 87 ? 13.035 -4.300 -8.525 1.00 96.31 87 ILE A N 1
ATOM 695 C CA . ILE A 1 87 ? 14.454 -4.634 -8.437 1.00 96.31 87 ILE A CA 1
ATOM 696 C C . ILE A 1 87 ? 14.654 -5.597 -7.254 1.00 96.31 87 ILE A C 1
ATOM 698 O O . ILE A 1 87 ? 14.351 -5.236 -6.108 1.00 96.31 87 ILE A O 1
ATOM 702 N N . PRO A 1 88 ? 15.163 -6.823 -7.483 1.00 94.62 88 PRO A N 1
ATOM 703 C CA . PRO A 1 88 ? 15.405 -7.782 -6.411 1.00 94.62 88 PRO A CA 1
ATOM 704 C C . PRO A 1 88 ? 16.366 -7.238 -5.348 1.00 94.62 88 PRO A C 1
ATOM 706 O O . PRO A 1 88 ? 17.373 -6.607 -5.665 1.00 94.62 88 PRO A O 1
ATOM 709 N N . GLY A 1 89 ? 16.060 -7.496 -4.075 1.00 93.88 89 GLY A N 1
ATOM 710 C CA . GLY A 1 89 ? 16.916 -7.103 -2.951 1.00 93.88 89 GLY A CA 1
ATOM 711 C C . GLY A 1 89 ? 16.961 -5.600 -2.655 1.00 93.88 89 GLY A C 1
ATOM 712 O O . GLY A 1 89 ? 17.778 -5.180 -1.838 1.00 93.88 89 GLY A O 1
ATOM 713 N N . LYS A 1 90 ? 16.094 -4.790 -3.278 1.00 94.94 90 LYS A N 1
ATOM 714 C CA . LYS A 1 90 ? 15.978 -3.352 -3.009 1.00 94.94 90 LYS A CA 1
ATOM 715 C C . LYS A 1 90 ? 14.581 -2.976 -2.530 1.00 94.94 90 LYS A C 1
ATOM 717 O O . LYS A 1 90 ? 13.604 -3.676 -2.790 1.00 94.94 90 LYS A O 1
ATOM 722 N N . VAL A 1 91 ? 14.508 -1.827 -1.867 1.00 96.06 91 VAL A N 1
ATOM 723 C CA . VAL A 1 91 ? 13.252 -1.101 -1.683 1.00 96.06 91 VAL A CA 1
ATOM 724 C C . VAL A 1 91 ? 12.731 -0.692 -3.059 1.00 96.06 91 VAL A C 1
ATOM 726 O O . VAL A 1 91 ? 13.457 -0.092 -3.847 1.00 96.06 91 VAL A O 1
ATOM 729 N N . ASN A 1 92 ? 11.480 -1.042 -3.329 1.00 97.44 92 ASN A N 1
ATOM 730 C CA . ASN A 1 92 ? 10.769 -0.765 -4.569 1.00 97.44 92 ASN A CA 1
ATOM 731 C C . ASN A 1 92 ? 9.549 0.129 -4.356 1.00 97.44 92 ASN A C 1
ATOM 733 O O . ASN A 1 92 ? 9.035 0.658 -5.331 1.00 97.44 92 ASN A O 1
ATOM 737 N N . TYR A 1 93 ? 9.062 0.276 -3.122 1.00 97.50 93 TYR A N 1
ATOM 738 C CA . TYR A 1 93 ? 7.794 0.944 -2.849 1.00 97.50 93 TYR A CA 1
ATOM 739 C C . TYR A 1 93 ? 7.894 1.966 -1.730 1.00 97.50 93 TYR A C 1
ATOM 741 O O . TYR A 1 93 ? 8.634 1.785 -0.758 1.00 97.50 93 TYR A O 1
ATOM 749 N N . GLN A 1 94 ? 7.075 3.004 -1.859 1.00 95.75 94 GLN A N 1
ATOM 750 C CA . GLN A 1 94 ? 6.839 4.000 -0.824 1.00 95.75 94 GLN A CA 1
ATOM 751 C C . GLN A 1 94 ? 5.358 4.366 -0.756 1.00 95.75 94 GLN A C 1
ATOM 753 O O . GLN A 1 94 ? 4.648 4.300 -1.764 1.00 95.75 94 GLN A O 1
ATOM 758 N N . ILE A 1 95 ? 4.911 4.787 0.427 1.00 94.38 95 ILE A N 1
ATOM 759 C CA . ILE A 1 95 ? 3.588 5.374 0.623 1.00 94.38 95 ILE A CA 1
ATOM 760 C C . ILE A 1 95 ? 3.741 6.862 0.917 1.00 94.38 95 ILE A C 1
ATOM 762 O O . ILE A 1 95 ? 4.498 7.273 1.791 1.00 94.38 95 ILE A O 1
ATOM 766 N N . PHE A 1 96 ? 2.958 7.667 0.214 1.00 91.12 96 PHE A N 1
ATOM 767 C CA . PHE A 1 96 ? 2.713 9.057 0.544 1.00 91.12 96 PHE A CA 1
ATOM 768 C C . PHE A 1 96 ? 1.327 9.186 1.176 1.00 91.12 96 PHE A C 1
ATOM 770 O O . PHE A 1 96 ? 0.347 8.668 0.642 1.00 91.12 96 PHE A O 1
ATOM 777 N N . VAL A 1 97 ? 1.225 9.904 2.296 1.00 88.12 97 VAL A N 1
ATOM 778 C CA . VAL A 1 97 ? -0.063 10.234 2.915 1.00 88.12 97 VAL A CA 1
ATOM 779 C C . VAL A 1 97 ? -0.213 11.741 2.994 1.00 88.12 97 VAL A C 1
ATOM 781 O O . VAL A 1 97 ? 0.577 12.423 3.643 1.00 88.12 97 VAL A O 1
ATOM 784 N N . SER A 1 98 ? -1.255 12.265 2.355 1.00 80.38 98 SER A N 1
ATOM 785 C CA . SER A 1 98 ? -1.578 13.681 2.443 1.00 80.38 98 SER A CA 1
ATOM 786 C C . SER A 1 98 ? -2.078 14.060 3.833 1.00 80.38 98 SER A C 1
ATOM 788 O O . SER A 1 98 ? -2.951 13.411 4.415 1.00 80.38 98 SER A O 1
ATOM 790 N N . GLY A 1 99 ? -1.575 15.191 4.324 1.00 72.94 99 GLY A N 1
ATOM 791 C CA . GLY A 1 99 ? -2.099 15.865 5.508 1.00 72.94 99 GLY A CA 1
ATOM 792 C C . GLY A 1 99 ? -3.383 16.662 5.265 1.00 72.94 99 GLY A C 1
ATOM 793 O O . GLY A 1 99 ? -3.880 17.271 6.204 1.00 72.94 99 GLY A O 1
ATOM 794 N N . ILE A 1 100 ? -3.919 16.686 4.034 1.00 73.44 100 ILE A N 1
ATOM 795 C CA . ILE A 1 100 ? -5.096 17.498 3.662 1.00 73.44 100 ILE A CA 1
ATOM 796 C C . ILE A 1 100 ? -6.341 16.632 3.431 1.00 73.44 100 ILE A C 1
ATOM 798 O O . ILE A 1 100 ? -7.430 16.997 3.872 1.00 73.44 100 ILE A O 1
ATOM 802 N N . ARG A 1 101 ? -6.197 15.464 2.785 1.00 70.12 101 ARG A N 1
ATOM 803 C CA . ARG A 1 101 ? -7.278 14.472 2.628 1.00 70.12 101 ARG A CA 1
ATOM 804 C C . ARG A 1 101 ? -6.722 13.054 2.642 1.00 70.12 101 ARG A C 1
ATOM 806 O O . ARG A 1 101 ? -5.798 12.761 1.895 1.00 70.12 101 ARG A O 1
ATOM 813 N N . ALA A 1 102 ? -7.340 12.155 3.405 1.00 66.12 102 ALA A N 1
ATOM 814 C CA . ALA A 1 102 ? -6.925 10.749 3.459 1.00 66.12 102 ALA A CA 1
ATOM 815 C C . ALA A 1 102 ? -7.126 9.989 2.134 1.00 66.12 102 ALA A C 1
ATOM 817 O O . ALA A 1 102 ? -6.434 9.015 1.881 1.00 66.12 102 ALA A O 1
ATOM 818 N N . GLN A 1 103 ? -8.024 10.460 1.261 1.00 68.12 103 GLN A N 1
ATOM 819 C CA . GLN A 1 103 ? -8.177 9.925 -0.102 1.00 68.12 103 GLN A CA 1
ATOM 820 C C . GLN A 1 103 ? -6.946 10.194 -0.983 1.00 68.12 103 GLN A C 1
ATOM 822 O O . GLN A 1 103 ? -6.776 9.558 -2.016 1.00 68.12 103 GLN A O 1
ATOM 827 N N . ILE A 1 104 ? -6.070 11.117 -0.575 1.00 79.88 104 ILE A N 1
ATOM 828 C CA . ILE A 1 104 ? -4.785 11.381 -1.225 1.00 79.88 104 ILE A CA 1
ATOM 829 C C . ILE A 1 104 ? -3.707 10.596 -0.462 1.00 79.88 104 ILE A C 1
ATOM 831 O O . ILE A 1 104 ? -2.755 11.150 0.093 1.00 79.88 104 ILE A O 1
ATOM 835 N N . THR A 1 105 ? -3.905 9.283 -0.387 1.00 90.94 105 THR A N 1
ATOM 836 C CA . THR A 1 105 ? -2.888 8.327 0.041 1.00 90.94 105 THR A CA 1
ATOM 837 C C . THR A 1 105 ? -2.473 7.526 -1.179 1.00 90.94 105 THR A C 1
ATOM 839 O O . THR A 1 105 ? -3.311 6.895 -1.821 1.00 90.94 105 THR A O 1
ATOM 842 N N . ILE A 1 106 ? -1.185 7.594 -1.505 1.00 94.56 106 ILE A N 1
ATOM 843 C CA . ILE A 1 106 ? -0.615 7.067 -2.742 1.00 94.56 106 ILE A CA 1
ATOM 844 C C . ILE A 1 106 ? 0.418 6.005 -2.387 1.00 94.56 106 ILE A C 1
ATOM 846 O O . ILE A 1 106 ? 1.329 6.269 -1.606 1.00 94.56 106 ILE A O 1
ATOM 850 N N . LEU A 1 107 ? 0.294 4.825 -2.982 1.00 96.62 107 LEU A N 1
ATOM 851 C CA . LEU A 1 107 ? 1.355 3.825 -3.050 1.00 96.62 107 LEU A CA 1
ATOM 852 C C . LEU A 1 107 ? 2.050 4.000 -4.397 1.00 96.62 107 LEU A C 1
ATOM 854 O O . LEU A 1 107 ? 1.369 4.094 -5.412 1.00 96.62 107 LEU A O 1
ATOM 858 N N . MET A 1 108 ? 3.377 4.020 -4.428 1.00 97.25 108 MET A N 1
ATOM 859 C CA . MET A 1 108 ? 4.125 4.154 -5.678 1.00 97.25 108 MET A CA 1
ATOM 860 C C . MET A 1 108 ? 5.292 3.178 -5.722 1.00 97.25 108 MET A C 1
ATOM 862 O O . MET A 1 108 ? 6.026 3.041 -4.740 1.00 97.25 108 MET A O 1
ATOM 866 N N . ASN A 1 109 ? 5.482 2.542 -6.877 1.00 97.62 109 ASN A N 1
ATOM 867 C CA . ASN A 1 109 ? 6.734 1.889 -7.221 1.00 97.62 109 ASN A CA 1
ATOM 868 C C . ASN A 1 109 ? 7.780 2.969 -7.532 1.00 97.62 109 ASN A C 1
ATOM 870 O O . ASN A 1 109 ? 7.652 3.720 -8.498 1.00 97.62 109 ASN A O 1
ATOM 874 N N . THR A 1 110 ? 8.819 3.064 -6.709 1.00 96.00 110 THR A N 1
ATOM 875 C CA . THR A 1 110 ? 9.837 4.118 -6.789 1.00 96.00 110 THR A CA 1
ATOM 876 C C . THR A 1 110 ? 10.767 3.980 -7.988 1.00 96.00 110 THR A C 1
ATOM 878 O O . THR A 1 110 ? 11.493 4.923 -8.289 1.00 96.00 110 THR A O 1
ATOM 881 N N . ASN A 1 111 ? 10.775 2.826 -8.659 1.00 95.94 111 ASN A N 1
ATOM 882 C CA . ASN A 1 111 ? 11.608 2.605 -9.839 1.00 95.94 111 ASN A CA 1
ATOM 883 C C . ASN A 1 111 ? 10.879 2.963 -11.136 1.00 95.94 111 ASN A C 1
ATOM 885 O O . ASN A 1 111 ? 11.515 3.443 -12.068 1.00 95.94 111 ASN A O 1
ATOM 889 N N . THR A 1 112 ? 9.568 2.715 -11.203 1.00 96.50 112 THR A N 1
ATOM 890 C CA . THR A 1 112 ? 8.786 2.842 -12.445 1.00 96.50 112 THR A CA 1
ATOM 891 C C . THR A 1 112 ? 7.819 4.023 -12.434 1.00 96.50 112 THR A C 1
ATOM 893 O O . THR A 1 112 ? 7.371 4.455 -13.490 1.00 96.50 112 THR A O 1
ATOM 896 N N . GLY A 1 113 ? 7.486 4.563 -11.256 1.00 95.81 113 GLY A N 1
ATOM 897 C CA . GLY A 1 113 ? 6.479 5.618 -11.088 1.00 95.81 113 GLY A CA 1
ATOM 898 C C . GLY A 1 113 ? 5.034 5.107 -11.093 1.00 95.81 113 GLY A C 1
ATOM 899 O O . GLY A 1 113 ? 4.111 5.868 -10.799 1.00 95.81 113 GLY A O 1
ATOM 900 N N . THR A 1 114 ? 4.823 3.817 -11.362 1.00 97.06 114 THR A N 1
ATOM 901 C CA . THR A 1 114 ? 3.514 3.157 -11.287 1.00 97.06 114 THR A CA 1
ATOM 902 C C . THR A 1 114 ? 2.911 3.374 -9.906 1.00 97.06 114 THR A C 1
ATOM 904 O O . THR A 1 114 ? 3.537 3.068 -8.888 1.00 97.06 114 THR A O 1
ATOM 907 N N . SER A 1 115 ? 1.708 3.945 -9.879 1.00 97.00 115 SER A N 1
ATOM 908 C CA . SER A 1 115 ? 1.093 4.470 -8.663 1.00 97.00 115 SER A CA 1
ATOM 909 C C . SER A 1 115 ? -0.347 4.002 -8.495 1.00 97.00 115 SER A C 1
ATOM 911 O O . SER A 1 115 ? -1.060 3.745 -9.467 1.00 97.00 115 SER A O 1
ATOM 913 N N . TRP A 1 116 ? -0.778 3.924 -7.240 1.00 97.19 116 TRP A N 1
ATOM 914 C CA . TRP A 1 116 ? -2.122 3.542 -6.829 1.00 97.19 116 TRP A CA 1
ATOM 915 C C . TRP A 1 116 ? -2.643 4.490 -5.759 1.00 97.19 116 TRP A C 1
ATOM 917 O O . TRP A 1 116 ? -1.866 5.022 -4.968 1.00 97.19 116 TRP A O 1
ATOM 927 N N . TYR A 1 117 ? -3.962 4.623 -5.676 1.00 94.44 117 TYR A N 1
ATOM 928 C CA . TYR A 1 117 ? -4.649 5.298 -4.579 1.00 94.44 117 TYR A CA 1
ATOM 929 C C . TYR A 1 117 ? -5.622 4.349 -3.876 1.00 94.44 117 TYR A C 1
ATOM 931 O O . TYR A 1 117 ? -6.008 3.312 -4.423 1.00 94.44 117 TYR A O 1
ATOM 939 N N . ILE A 1 118 ? -5.987 4.682 -2.639 1.00 92.12 118 ILE A N 1
ATOM 940 C CA . ILE A 1 118 ? -6.896 3.864 -1.829 1.00 92.12 118 ILE A CA 1
ATOM 941 C C . ILE A 1 118 ? -8.346 4.121 -2.235 1.00 92.12 118 ILE A C 1
ATOM 943 O O . ILE A 1 118 ? -8.779 5.270 -2.334 1.00 92.12 118 ILE A O 1
ATOM 947 N N . VAL A 1 119 ? -9.101 3.038 -2.392 1.00 91.00 119 VAL A N 1
ATOM 948 C CA . VAL A 1 119 ? -10.559 3.037 -2.536 1.00 91.00 119 VAL A CA 1
ATOM 949 C C . VAL A 1 119 ? -11.164 2.166 -1.437 1.00 91.00 119 VAL A C 1
ATOM 951 O O . VAL A 1 119 ? -10.636 1.098 -1.136 1.00 91.00 119 VAL A O 1
ATOM 954 N N . GLU A 1 120 ? -12.266 2.629 -0.848 1.00 89.69 120 GLU A N 1
ATOM 955 C CA . GLU A 1 120 ? -13.069 1.886 0.133 1.00 89.69 120 GLU A CA 1
ATOM 956 C C . GLU A 1 120 ? -14.257 1.239 -0.592 1.00 89.69 120 GLU A C 1
ATOM 958 O O . GLU A 1 120 ? -15.050 1.934 -1.233 1.00 89.69 120 GLU A O 1
ATOM 963 N N . ASP A 1 121 ? -14.391 -0.086 -0.495 1.00 88.19 121 ASP A N 1
ATOM 964 C CA . ASP A 1 121 ? -15.579 -0.817 -0.940 1.00 88.19 121 ASP A CA 1
ATOM 965 C C . ASP A 1 121 ? -16.318 -1.412 0.274 1.00 88.19 121 ASP A C 1
ATOM 967 O O . ASP A 1 121 ? -15.709 -2.127 1.074 1.00 88.19 121 ASP A O 1
ATOM 971 N N . PRO A 1 122 ? -17.637 -1.186 0.426 1.00 86.50 122 PRO A N 1
ATOM 972 C CA . PRO A 1 122 ? -18.391 -1.684 1.580 1.00 86.50 122 PRO A CA 1
ATOM 973 C C . PRO A 1 122 ? -18.393 -3.210 1.758 1.00 86.50 122 PRO A C 1
ATOM 975 O O . PRO A 1 122 ? -18.693 -3.697 2.847 1.00 86.50 122 PRO A O 1
ATOM 978 N N . LYS A 1 123 ? -18.125 -3.975 0.695 1.00 85.88 123 LYS A N 1
ATOM 979 C CA . LYS A 1 123 ? -18.117 -5.443 0.691 1.00 85.88 123 LYS A CA 1
ATOM 980 C C . LYS A 1 123 ? -16.700 -6.010 0.736 1.00 85.88 123 LYS A C 1
ATOM 982 O O . LYS A 1 123 ? -16.486 -7.018 1.403 1.00 85.88 123 LYS A O 1
ATOM 987 N N . ALA A 1 124 ? -15.759 -5.400 0.019 1.00 83.06 124 ALA A N 1
ATOM 988 C CA . ALA A 1 124 ? -14.390 -5.893 -0.124 1.00 83.06 124 ALA A CA 1
ATOM 989 C C . ALA A 1 124 ? -13.389 -5.248 0.855 1.00 83.06 124 ALA A C 1
ATOM 991 O O . ALA A 1 124 ? -12.310 -5.802 1.067 1.00 83.06 124 ALA A O 1
ATOM 992 N N . GLY A 1 125 ?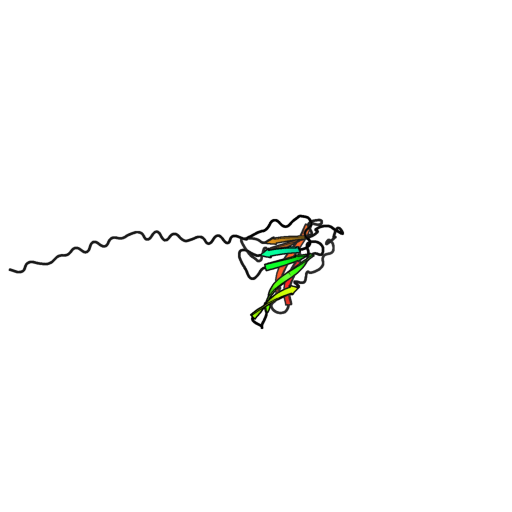 -13.749 -4.128 1.486 1.00 88.62 125 GLY A N 1
ATOM 993 C CA . GLY A 1 125 ? -12.855 -3.325 2.321 1.00 88.62 125 GLY A CA 1
ATOM 994 C C . GLY A 1 125 ? -11.980 -2.369 1.507 1.00 88.62 125 GLY A C 1
ATOM 995 O O . GLY A 1 125 ? -12.258 -2.096 0.339 1.00 88.62 125 GLY A O 1
ATOM 996 N N . ASP A 1 126 ? -10.924 -1.850 2.138 1.00 91.88 126 ASP A N 1
ATOM 997 C CA . ASP A 1 126 ? -9.995 -0.903 1.515 1.00 91.88 126 ASP A CA 1
ATOM 998 C C . ASP A 1 126 ? -8.986 -1.631 0.606 1.00 91.88 126 ASP A C 1
ATOM 1000 O O . ASP A 1 126 ? -8.364 -2.621 1.005 1.00 91.88 126 ASP A O 1
ATOM 1004 N N . PHE A 1 127 ? -8.778 -1.121 -0.609 1.00 95.00 127 PHE A N 1
ATOM 1005 C CA . PHE A 1 127 ? -7.844 -1.686 -1.589 1.00 95.00 127 PHE A CA 1
ATOM 1006 C C . PHE A 1 127 ? -7.155 -0.605 -2.433 1.00 95.00 127 PHE A C 1
ATOM 1008 O O . PHE A 1 127 ? -7.583 0.548 -2.478 1.00 95.00 127 PHE A O 1
ATOM 1015 N N . TRP A 1 128 ? -6.073 -0.983 -3.115 1.00 96.06 128 TRP A N 1
ATOM 1016 C CA . TRP A 1 128 ? -5.304 -0.096 -3.988 1.00 96.06 128 TRP A CA 1
ATOM 1017 C C . TRP A 1 128 ? -5.749 -0.223 -5.439 1.00 96.06 128 TRP A C 1
ATOM 1019 O O . TRP A 1 128 ? -5.583 -1.280 -6.061 1.00 96.06 128 TRP A O 1
ATOM 1029 N N . THR A 1 129 ? -6.251 0.877 -5.993 1.00 95.81 129 THR A N 1
ATOM 1030 C CA . THR A 1 129 ? -6.618 0.982 -7.404 1.00 95.81 129 THR A CA 1
ATOM 1031 C C . THR A 1 129 ? -5.583 1.804 -8.174 1.00 95.81 129 THR A C 1
ATOM 1033 O O . THR A 1 129 ? -5.016 2.740 -7.601 1.00 95.81 129 THR A O 1
ATOM 1036 N N . PRO A 1 130 ? -5.285 1.486 -9.443 1.00 96.06 130 PRO A N 1
ATOM 1037 C CA . PRO A 1 130 ? -4.258 2.197 -10.183 1.00 96.06 130 PRO A CA 1
ATOM 1038 C C . PRO A 1 130 ? -4.647 3.641 -10.495 1.00 96.06 130 PRO A C 1
ATOM 1040 O O . PRO A 1 130 ? -5.818 3.952 -10.720 1.00 96.06 130 PRO A O 1
ATOM 1043 N N . MET A 1 131 ? -3.647 4.516 -10.544 1.00 93.62 131 MET A N 1
ATOM 1044 C CA . MET A 1 131 ? -3.784 5.848 -11.131 1.00 93.62 131 MET A CA 1
ATOM 1045 C C . MET A 1 131 ? -3.707 5.730 -12.661 1.00 93.62 131 MET A C 1
ATOM 1047 O O . MET A 1 131 ? -2.900 4.949 -13.168 1.00 93.62 131 MET A O 1
ATOM 1051 N N . GLN A 1 132 ? -4.573 6.463 -13.367 1.00 81.50 132 GLN A N 1
ATOM 1052 C CA . GLN A 1 132 ? -4.548 6.583 -14.831 1.00 81.50 132 GLN A CA 1
ATOM 1053 C C . GLN A 1 132 ? -3.543 7.639 -15.281 1.00 81.50 132 GLN A C 1
ATOM 1055 O O . GLN A 1 132 ? -3.425 8.663 -14.568 1.00 81.50 132 GLN A O 1
#

Sequence (132 aa):
MKRSTIATLCFCLTPILAFAQQRTLSSLSTTVPNYAKYEIVQSPLLARLTIRLDRFTGETWQFVNTAKKSFAWQLMPRISMAHDEKIPGKVNYQIFVSGIRAQITILMNTNTGTSWYIVEDPKAGDFWTPMQ